Protein AF-A0A382LUZ1-F1 (afdb_monomer_lite)

Foldseek 3Di:
DDADPVFQKDKDFDADDDPDPVCVVSNPFTKMKIWGAPPVVRDIDIDMDTDDDDDD

Sequence (56 aa):
GRLDLTTGLIAAAPTFQTGDDRYKWLNRVQAVSAGQVNLETGVLIYNTYEVQVAAD

pLDDT: mean 95.68, std 3.7, range [75.88, 98.56]

Secondary structure (DSSP, 8-state):
-EE-TTT-EEEE--------GGGGGGGG--EEEEEEE-TTT--EEEEEEEPPPPP-

Radius of gyration: 14.13 Å; chains: 1; bounding box: 39×26×32 Å

Structure (mmCIF, N/CA/C/O backbone):
data_AF-A0A382LUZ1-F1
#
_entry.id   AF-A0A382LUZ1-F1
#
loop_
_atom_site.group_PDB
_atom_site.id
_atom_site.type_symbol
_atom_site.label_atom_id
_atom_site.label_alt_id
_atom_site.label_comp_id
_atom_site.label_asym_id
_atom_site.label_entity_id
_atom_site.label_seq_id
_atom_site.pdbx_PDB_ins_code
_atom_site.Cartn_x
_atom_site.Cartn_y
_atom_site.Cartn_z
_atom_site.occupancy
_atom_site.B_iso_or_equiv
_atom_site.auth_seq_id
_atom_site.auth_comp_id
_atom_site.auth_asym_id
_atom_site.auth_atom_id
_atom_site.pdbx_PDB_model_num
ATOM 1 N N . GLY A 1 1 ? -6.807 5.391 -6.797 1.00 88.12 1 GLY A N 1
ATOM 2 C CA . GLY A 1 1 ? -7.336 4.144 -6.211 1.00 88.12 1 GLY A CA 1
ATOM 3 C C . GLY A 1 1 ? -8.790 3.975 -6.597 1.00 88.12 1 GLY A C 1
ATOM 4 O O . GLY A 1 1 ? -9.357 4.887 -7.184 1.00 88.12 1 GLY A O 1
ATOM 5 N N . ARG A 1 2 ? -9.373 2.823 -6.288 1.00 94.25 2 ARG A N 1
ATOM 6 C CA . ARG A 1 2 ? -10.795 2.510 -6.403 1.00 94.25 2 ARG A CA 1
ATOM 7 C C . ARG A 1 2 ? -11.295 2.122 -5.015 1.00 94.25 2 ARG A C 1
ATOM 9 O O . ARG A 1 2 ? -10.615 1.375 -4.316 1.00 94.25 2 ARG A O 1
ATOM 16 N N . LEU A 1 3 ? -12.449 2.652 -4.644 1.00 92.62 3 LEU A N 1
ATOM 17 C CA . LEU A 1 3 ? -13.189 2.279 -3.447 1.00 92.62 3 LEU A CA 1
ATOM 18 C C . LEU A 1 3 ? -14.591 1.897 -3.903 1.00 92.62 3 LEU A C 1
ATOM 20 O O . LEU A 1 3 ? -15.246 2.678 -4.591 1.00 92.62 3 LEU A O 1
ATOM 24 N N . ASP A 1 4 ? -15.026 0.710 -3.520 1.00 95.06 4 ASP A N 1
ATOM 25 C CA . ASP A 1 4 ? -16.409 0.285 -3.641 1.00 95.06 4 ASP A CA 1
ATOM 26 C C . ASP A 1 4 ? -17.071 0.434 -2.270 1.00 95.06 4 ASP A C 1
ATOM 28 O O . ASP A 1 4 ? -16.728 -0.265 -1.323 1.00 95.06 4 ASP A O 1
ATOM 32 N N . LEU A 1 5 ? -18.008 1.375 -2.153 1.00 90.94 5 LEU A N 1
ATOM 33 C CA . LEU A 1 5 ? -18.729 1.647 -0.906 1.00 90.94 5 LEU A CA 1
ATOM 34 C C . LEU A 1 5 ? -19.859 0.649 -0.632 1.00 90.94 5 LEU A C 1
ATOM 36 O O . LEU A 1 5 ? -20.396 0.644 0.469 1.00 90.94 5 LEU A O 1
ATOM 40 N N . THR A 1 6 ? -20.234 -0.179 -1.608 1.00 94.38 6 THR A N 1
ATOM 41 C CA . THR A 1 6 ? -21.237 -1.231 -1.402 1.00 94.38 6 THR A CA 1
ATOM 42 C C . THR A 1 6 ? -20.610 -2.451 -0.749 1.00 94.38 6 THR A C 1
ATOM 44 O O . THR A 1 6 ? -21.175 -3.022 0.180 1.00 94.38 6 THR A O 1
ATOM 47 N N . THR A 1 7 ? -19.413 -2.819 -1.204 1.00 94.00 7 THR A N 1
ATOM 48 C CA . THR A 1 7 ? -18.686 -3.976 -0.687 1.00 94.00 7 THR A CA 1
ATOM 49 C C . THR A 1 7 ? -17.646 -3.599 0.354 1.00 94.00 7 THR A C 1
ATOM 51 O O . THR A 1 7 ? -17.232 -4.478 1.093 1.00 94.00 7 THR A O 1
ATOM 54 N N . GLY A 1 8 ? -17.222 -2.333 0.436 1.00 94.38 8 GLY A N 1
ATOM 55 C CA . GLY A 1 8 ? -16.115 -1.844 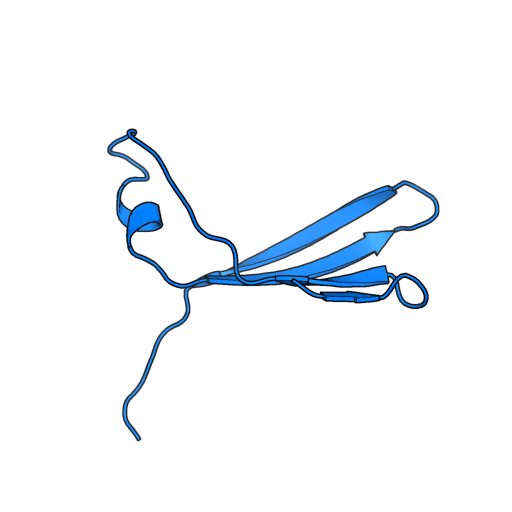1.269 1.00 94.38 8 GLY A CA 1
ATOM 56 C C . GLY A 1 8 ? -14.718 -2.170 0.714 1.00 94.38 8 GLY A C 1
ATOM 57 O O . GLY A 1 8 ? -13.718 -1.977 1.409 1.00 94.38 8 GLY A O 1
ATOM 58 N N . LEU A 1 9 ? -14.624 -2.675 -0.519 1.00 96.88 9 LEU A N 1
ATOM 59 C CA . LEU A 1 9 ? -13.357 -3.042 -1.145 1.00 96.88 9 LEU A CA 1
ATOM 60 C C . LEU A 1 9 ? -12.544 -1.800 -1.529 1.00 96.88 9 LEU A C 1
ATOM 62 O O . LEU A 1 9 ? -13.053 -0.879 -2.170 1.00 96.88 9 LEU A O 1
A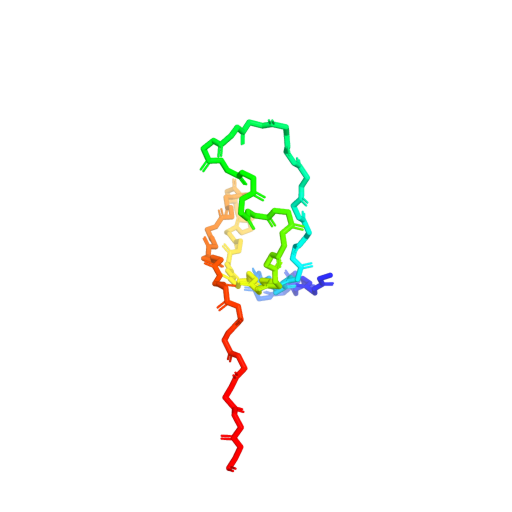TOM 66 N N . ILE A 1 10 ? -11.248 -1.812 -1.215 1.00 96.94 10 ILE A N 1
ATOM 67 C CA . ILE A 1 10 ? -10.295 -0.772 -1.613 1.00 96.94 10 ILE A CA 1
ATOM 68 C C . ILE A 1 10 ? -9.145 -1.380 -2.403 1.00 96.94 10 ILE A C 1
ATOM 70 O O . ILE A 1 10 ? -8.545 -2.372 -1.994 1.00 96.94 10 ILE A O 1
ATOM 74 N N . ALA A 1 11 ? -8.788 -0.718 -3.502 1.00 97.25 11 ALA A N 1
ATOM 75 C CA . ALA A 1 11 ? -7.564 -0.966 -4.252 1.00 97.25 11 ALA A CA 1
ATOM 76 C C . ALA A 1 11 ? -6.862 0.358 -4.588 1.00 97.25 11 ALA A C 1
ATOM 78 O O . ALA A 1 11 ? -7.480 1.298 -5.089 1.00 97.25 11 ALA A O 1
ATOM 79 N N . ALA A 1 12 ? -5.558 0.466 -4.362 1.00 97.31 12 ALA A N 1
ATOM 80 C CA . ALA A 1 12 ? -4.794 1.681 -4.637 1.00 97.31 12 ALA A CA 1
ATOM 81 C C . ALA A 1 12 ? -3.391 1.374 -5.169 1.00 97.31 12 ALA A C 1
ATOM 83 O O . ALA A 1 12 ? -2.880 0.277 -4.996 1.00 97.31 12 ALA A O 1
ATOM 84 N N . ALA A 1 13 ? -2.775 2.370 -5.802 1.00 97.69 13 ALA A N 1
ATOM 85 C CA . ALA A 1 13 ? -1.364 2.366 -6.170 1.00 97.69 13 ALA A CA 1
ATOM 86 C C . ALA A 1 13 ? -0.718 3.565 -5.458 1.00 97.69 13 ALA A C 1
ATOM 88 O O . ALA A 1 13 ? -0.787 4.679 -5.986 1.00 97.69 13 ALA A O 1
ATOM 89 N N . PRO A 1 14 ? -0.247 3.399 -4.209 1.00 96.25 14 PRO A N 1
ATOM 90 C CA . PRO A 1 14 ? 0.303 4.507 -3.444 1.00 96.25 14 PRO A CA 1
ATOM 91 C C . PRO A 1 14 ? 1.664 4.937 -3.997 1.00 96.25 14 PRO A C 1
ATOM 93 O O . PRO A 1 14 ? 2.419 4.131 -4.540 1.00 96.25 14 PRO A O 1
ATOM 96 N N . THR A 1 15 ? 1.985 6.211 -3.799 1.00 97.00 15 THR A N 1
ATOM 97 C CA . THR A 1 15 ? 3.327 6.766 -3.990 1.00 97.00 15 THR A CA 1
ATOM 98 C C . THR A 1 15 ? 3.913 7.122 -2.632 1.00 97.00 15 THR A C 1
ATOM 100 O O . THR 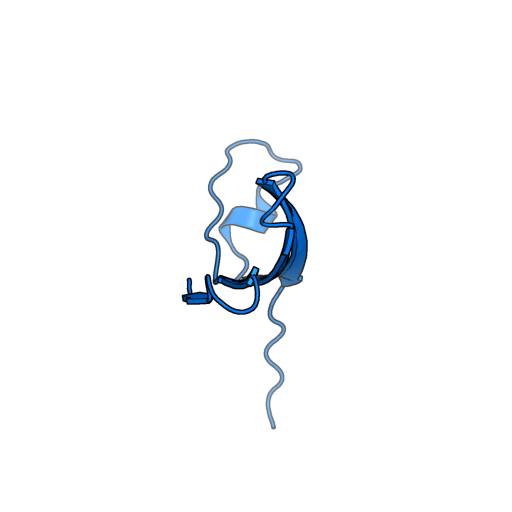A 1 15 ? 3.187 7.609 -1.763 1.00 97.00 15 THR A O 1
ATOM 103 N N . PHE A 1 16 ? 5.218 6.942 -2.458 1.00 97.56 16 PHE A N 1
ATOM 104 C CA . PHE A 1 16 ? 5.905 7.278 -1.213 1.00 97.56 16 PHE A CA 1
ATOM 105 C C . PHE A 1 16 ? 6.869 8.443 -1.415 1.00 97.56 16 PHE A C 1
ATOM 107 O O . PHE A 1 16 ? 7.505 8.569 -2.460 1.00 97.56 16 PHE A O 1
ATOM 114 N N . GLN A 1 17 ? 6.992 9.275 -0.383 1.00 98.12 17 GLN A N 1
ATOM 115 C CA . GLN A 1 17 ? 7.979 10.342 -0.315 1.00 98.12 17 GLN A CA 1
ATOM 116 C C . GLN A 1 17 ? 8.488 10.458 1.121 1.00 98.12 17 GLN A C 1
ATOM 118 O O . GLN A 1 17 ? 7.732 10.770 2.038 1.00 98.12 17 GLN A O 1
ATOM 123 N N . THR A 1 18 ? 9.777 10.208 1.325 1.00 97.88 18 THR A N 1
ATOM 124 C CA . THR A 1 18 ? 10.428 10.305 2.635 1.00 97.88 18 THR A CA 1
ATOM 125 C C . THR A 1 18 ? 11.884 10.747 2.519 1.00 97.88 18 THR A C 1
ATOM 127 O O . THR A 1 18 ? 12.571 10.433 1.546 1.00 97.88 18 THR A O 1
ATOM 130 N N . GLY A 1 19 ? 12.360 11.483 3.525 1.00 98.19 19 GLY A N 1
ATOM 131 C CA . GLY A 1 19 ? 13.766 11.871 3.666 1.00 98.19 19 GLY A CA 1
ATOM 132 C C . GLY A 1 19 ? 14.590 10.939 4.563 1.00 98.19 19 GLY A C 1
ATOM 133 O O . GLY A 1 19 ? 15.813 11.044 4.555 1.00 98.19 19 GLY A O 1
ATOM 134 N N . ASP A 1 20 ? 13.947 10.042 5.320 1.00 98.56 20 ASP A N 1
ATOM 135 C CA . ASP A 1 20 ? 14.604 9.161 6.298 1.00 98.56 20 ASP A CA 1
ATOM 136 C C . ASP A 1 20 ? 15.365 8.026 5.600 1.00 98.56 20 ASP A C 1
ATOM 138 O O . ASP A 1 20 ? 14.782 7.264 4.822 1.00 98.56 20 ASP A O 1
ATOM 142 N N . ASP A 1 21 ? 16.659 7.893 5.899 1.00 98.31 21 ASP A N 1
ATOM 143 C CA . ASP A 1 21 ? 17.553 6.917 5.267 1.00 98.31 21 ASP A CA 1
ATOM 144 C C . ASP A 1 21 ? 17.055 5.472 5.378 1.00 98.31 21 ASP A C 1
ATOM 146 O O . ASP A 1 21 ? 17.210 4.705 4.428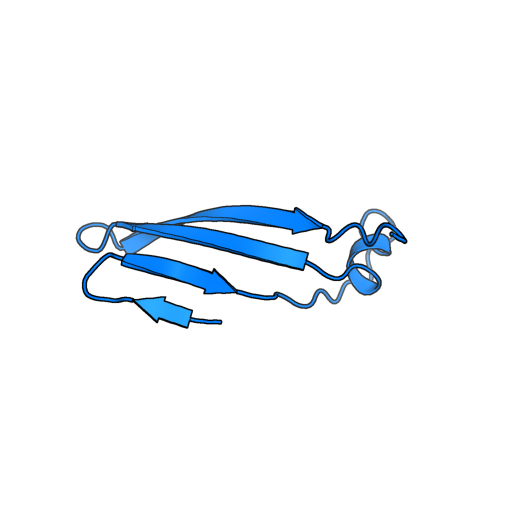 1.00 98.31 21 ASP A O 1
ATOM 150 N N . ARG A 1 22 ? 16.379 5.112 6.477 1.00 98.31 22 ARG A N 1
ATOM 151 C CA . ARG A 1 22 ? 15.832 3.758 6.688 1.00 98.31 22 ARG A CA 1
ATOM 152 C C . ARG A 1 22 ? 14.774 3.383 5.651 1.00 98.31 22 ARG A C 1
ATOM 154 O O . ARG A 1 22 ? 14.573 2.206 5.366 1.00 98.31 22 ARG A O 1
ATOM 161 N N . TYR A 1 23 ? 14.097 4.385 5.093 1.00 98.06 23 TYR A N 1
ATOM 162 C CA . TYR A 1 23 ? 12.929 4.216 4.232 1.00 98.06 23 TYR A CA 1
ATOM 163 C C . TYR A 1 23 ? 13.100 4.842 2.848 1.00 98.06 23 TYR A C 1
ATOM 165 O O . TYR A 1 23 ? 12.167 4.806 2.050 1.00 98.06 23 TYR A O 1
ATOM 173 N N . LYS A 1 24 ? 14.284 5.374 2.511 1.00 98.06 24 LYS A N 1
ATOM 174 C CA . LYS A 1 24 ? 14.564 5.965 1.189 1.00 98.06 24 LYS A CA 1
ATOM 175 C C . LYS A 1 24 ? 14.265 5.027 0.018 1.00 98.06 24 LYS A C 1
ATOM 177 O O . LYS A 1 24 ? 13.987 5.511 -1.077 1.00 98.06 24 LYS A O 1
ATOM 182 N N . TRP A 1 25 ? 14.306 3.712 0.238 1.00 97.19 25 TRP A N 1
ATOM 183 C CA . TRP A 1 25 ? 13.935 2.712 -0.762 1.00 97.19 25 TRP A CA 1
ATOM 184 C C . TRP A 1 25 ? 12.471 2.849 -1.215 1.00 97.19 25 TRP A C 1
ATOM 186 O O . TRP A 1 25 ? 12.199 2.695 -2.403 1.00 97.19 25 TRP A O 1
ATOM 196 N N . LEU A 1 26 ? 11.553 3.258 -0.326 1.00 97.56 26 LEU A N 1
ATOM 197 C CA . LEU A 1 26 ? 10.137 3.453 -0.656 1.00 97.56 26 LEU A CA 1
ATOM 198 C C . LEU A 1 26 ? 9.922 4.509 -1.748 1.00 97.56 26 LEU A C 1
ATOM 200 O O . LEU A 1 26 ? 9.002 4.384 -2.549 1.00 97.56 26 LEU A O 1
ATOM 204 N N . ASN A 1 27 ? 10.796 5.516 -1.845 1.00 97.81 27 ASN A N 1
ATOM 205 C CA . ASN A 1 27 ? 10.709 6.560 -2.876 1.00 97.81 27 ASN A CA 1
ATOM 206 C C . ASN A 1 27 ? 10.895 6.025 -4.308 1.00 97.81 27 ASN A C 1
ATOM 208 O O . ASN A 1 27 ? 10.776 6.791 -5.263 1.00 97.81 27 ASN A O 1
ATOM 212 N N . ARG A 1 28 ? 11.291 4.756 -4.465 1.00 96.50 28 ARG A N 1
ATOM 213 C CA . ARG A 1 28 ? 11.679 4.155 -5.746 1.00 96.50 28 ARG A CA 1
ATOM 214 C C . ARG A 1 28 ? 10.890 2.894 -6.096 1.00 96.50 28 ARG A C 1
ATOM 216 O O . ARG A 1 28 ? 11.158 2.316 -7.143 1.00 96.50 28 ARG A O 1
ATOM 223 N N . VAL A 1 29 ? 9.946 2.467 -5.255 1.00 96.44 29 VAL A N 1
ATOM 224 C CA . VAL A 1 29 ? 9.134 1.269 -5.513 1.00 96.44 29 VAL A CA 1
ATOM 225 C C . VAL A 1 29 ? 7.773 1.633 -6.092 1.00 96.44 29 VAL A C 1
ATOM 227 O O . VAL A 1 29 ? 7.126 2.583 -5.649 1.00 96.44 29 VAL A O 1
ATOM 230 N N . GLN A 1 30 ? 7.311 0.837 -7.055 1.00 97.44 30 GLN A N 1
ATOM 231 C CA . GLN A 1 30 ? 5.899 0.790 -7.412 1.00 97.44 30 GLN A CA 1
ATOM 232 C C . GLN A 1 30 ? 5.196 -0.158 -6.442 1.00 97.44 30 GLN A C 1
ATOM 234 O O . GLN A 1 30 ? 5.664 -1.273 -6.213 1.00 97.44 30 GLN A O 1
ATOM 239 N N . ALA A 1 31 ? 4.059 0.263 -5.896 1.00 97.69 31 ALA A N 1
ATOM 240 C CA . ALA A 1 31 ? 3.286 -0.556 -4.974 1.00 97.69 31 ALA A CA 1
ATOM 241 C C . ALA A 1 31 ? 1.814 -0.653 -5.374 1.00 97.69 31 ALA A C 1
ATOM 243 O O . ALA A 1 31 ? 1.285 0.199 -6.098 1.00 97.69 31 ALA A O 1
ATOM 244 N N . VAL A 1 32 ? 1.161 -1.693 -4.861 1.00 97.81 32 VAL A N 1
ATOM 245 C CA . VAL A 1 32 ? -0.291 -1.876 -4.889 1.00 97.81 32 VAL A CA 1
ATOM 246 C C . VAL A 1 32 ? -0.766 -2.144 -3.468 1.00 97.81 32 VAL A C 1
ATOM 248 O O . VAL A 1 32 ? -0.182 -2.956 -2.753 1.00 97.81 32 VAL A O 1
ATOM 251 N N . SER A 1 33 ? -1.841 -1.480 -3.065 1.00 97.94 33 SER A N 1
ATOM 252 C CA . SER A 1 33 ? -2.532 -1.738 -1.806 1.00 97.94 33 SER A CA 1
ATOM 253 C C . SER A 1 33 ? -3.911 -2.312 -2.080 1.00 97.94 33 SER A C 1
ATOM 255 O O . SER A 1 33 ? -4.622 -1.811 -2.953 1.00 97.94 33 SER A O 1
ATOM 257 N N . ALA A 1 34 ? -4.302 -3.327 -1.317 1.00 97.44 34 ALA A N 1
ATOM 258 C CA . ALA A 1 34 ? -5.632 -3.916 -1.369 1.00 97.44 34 ALA A CA 1
ATOM 259 C C . ALA A 1 3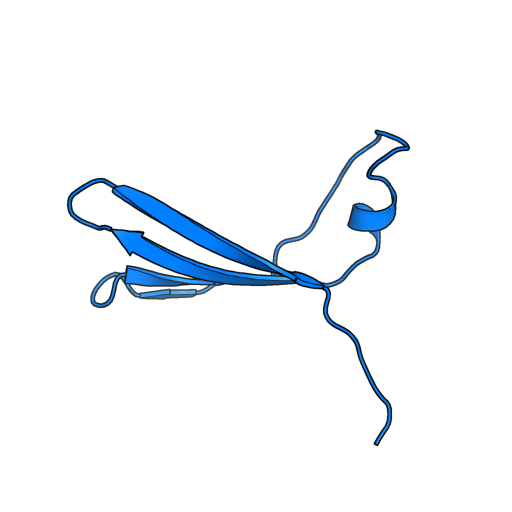4 ? -6.137 -4.188 0.048 1.00 97.44 34 ALA A C 1
ATOM 261 O O . ALA A 1 34 ? -5.374 -4.613 0.919 1.00 97.44 34 ALA A O 1
ATOM 262 N N . GLY A 1 35 ? -7.416 -3.921 0.287 1.00 97.19 35 GLY A N 1
ATOM 263 C CA . GLY A 1 35 ? -7.982 -4.037 1.620 1.00 97.19 35 GLY A CA 1
ATOM 264 C C . GLY A 1 35 ? -9.485 -3.859 1.668 1.00 97.19 35 GLY A C 1
ATOM 265 O O . GLY A 1 35 ? -10.156 -3.747 0.644 1.00 97.19 35 GLY A O 1
ATOM 266 N N . GLN A 1 36 ? -9.986 -3.826 2.893 1.00 97.81 36 GLN A N 1
ATOM 267 C CA . GLN A 1 36 ? -11.400 -3.840 3.210 1.00 97.81 36 GLN A CA 1
ATOM 268 C C . GLN A 1 36 ? -11.671 -2.815 4.312 1.00 97.81 36 GLN A C 1
ATOM 270 O O . GLN A 1 36 ? -11.031 -2.847 5.368 1.00 97.81 36 GLN A O 1
ATOM 275 N N . VAL A 1 37 ? -12.619 -1.909 4.075 1.00 96.19 37 VAL A N 1
ATOM 276 C CA . VAL A 1 37 ? -13.156 -1.043 5.127 1.00 96.19 37 VAL A CA 1
ATOM 277 C C . VAL A 1 37 ? -14.351 -1.726 5.785 1.00 96.19 37 VAL A C 1
ATOM 279 O O . VAL A 1 37 ? -15.247 -2.237 5.113 1.00 96.19 37 VAL A O 1
ATOM 282 N N . ASN A 1 38 ? -14.364 -1.741 7.114 1.00 95.75 38 ASN A N 1
ATOM 283 C CA . ASN A 1 38 ? -15.575 -1.988 7.877 1.00 95.75 38 ASN A CA 1
ATOM 284 C C . ASN A 1 38 ? -16.382 -0.682 7.893 1.00 95.75 38 ASN A C 1
ATOM 286 O O . ASN A 1 38 ? -15.962 0.297 8.504 1.00 95.75 38 ASN A O 1
ATOM 290 N N . LEU A 1 39 ? -17.518 -0.653 7.195 1.00 91.25 39 LEU A N 1
ATOM 291 C CA . LEU A 1 39 ? -18.328 0.560 7.033 1.00 91.25 39 LEU A CA 1
ATOM 292 C C . LEU A 1 39 ? -19.090 0.963 8.305 1.00 91.25 39 LEU A C 1
ATOM 294 O O . LEU A 1 39 ? -19.460 2.125 8.437 1.00 91.25 39 LEU A O 1
ATOM 298 N N . GLU A 1 40 ? -19.296 0.038 9.243 1.00 95.00 40 GLU A N 1
ATOM 299 C CA . GLU A 1 40 ? -19.944 0.325 10.527 1.00 95.00 40 GLU A CA 1
ATOM 300 C C . GLU A 1 40 ? -18.976 1.010 11.497 1.00 95.00 40 GLU A C 1
ATOM 302 O O . GLU A 1 40 ? -19.347 1.955 12.189 1.00 95.00 40 GLU A O 1
ATOM 307 N N . THR A 1 41 ? -17.721 0.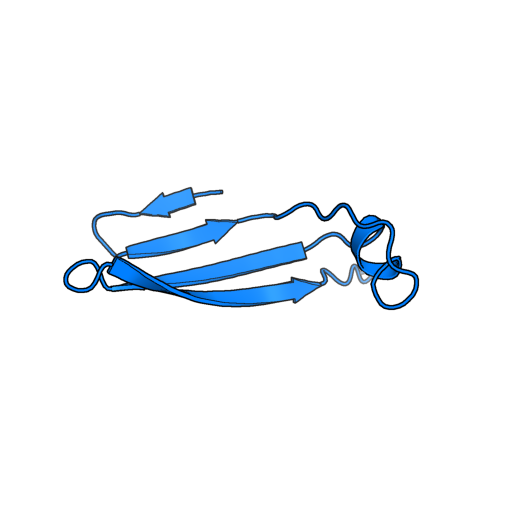550 11.543 1.00 96.38 41 THR A N 1
ATOM 308 C CA . THR A 1 41 ? -16.700 1.070 12.468 1.00 96.38 41 THR A CA 1
ATOM 309 C C . THR A 1 41 ? -15.783 2.118 11.840 1.00 96.38 41 THR A C 1
ATOM 311 O O . THR A 1 41 ? -15.063 2.812 12.555 1.00 96.38 41 THR A O 1
ATOM 314 N N . GLY A 1 42 ? -15.763 2.219 10.510 1.00 93.88 42 GLY A N 1
ATOM 315 C CA . GLY A 1 42 ? -14.849 3.070 9.746 1.00 93.88 42 GLY A CA 1
ATOM 316 C C . GLY A 1 42 ? -13.402 2.565 9.692 1.00 93.88 42 GLY A C 1
ATOM 317 O O . GLY A 1 42 ? -12.538 3.250 9.145 1.00 93.88 42 GLY A O 1
ATOM 318 N N . VAL A 1 43 ? -13.104 1.386 10.247 1.00 96.88 43 VAL A N 1
ATOM 319 C CA . VAL A 1 43 ? -11.740 0.838 10.281 1.00 96.88 43 VAL A CA 1
ATOM 320 C C . VAL A 1 43 ? -11.380 0.223 8.930 1.00 96.88 43 VAL A C 1
ATOM 322 O O . VAL A 1 43 ? -12.064 -0.677 8.446 1.00 96.88 43 VAL A O 1
ATOM 325 N N . LEU A 1 44 ? -10.268 0.673 8.344 1.00 95.31 44 LEU A N 1
ATOM 326 C CA . LEU A 1 44 ? -9.682 0.104 7.131 1.00 95.31 44 LEU A CA 1
ATOM 327 C C . LEU A 1 44 ? -8.504 -0.810 7.482 1.00 95.31 44 LEU A C 1
ATOM 329 O O . LEU A 1 44 ? -7.515 -0.358 8.057 1.00 95.31 44 LEU A O 1
ATOM 333 N N . ILE A 1 45 ? -8.583 -2.071 7.058 1.00 97.38 45 ILE A N 1
ATOM 334 C CA . ILE A 1 45 ? -7.453 -3.003 7.070 1.00 97.38 45 ILE A CA 1
ATOM 335 C C . ILE A 1 45 ? -7.016 -3.235 5.626 1.00 97.38 45 ILE A C 1
ATOM 337 O O . ILE A 1 45 ? -7.826 -3.603 4.776 1.00 97.38 45 ILE A O 1
ATOM 341 N N . TYR A 1 46 ? -5.734 -3.017 5.341 1.00 97.44 46 TYR A N 1
ATOM 342 C CA . TYR A 1 46 ? -5.167 -3.213 4.013 1.00 97.44 46 TYR A CA 1
ATOM 343 C C . TYR A 1 46 ? -3.744 -3.743 4.092 1.00 97.44 46 TYR A C 1
ATOM 345 O O . TYR A 1 46 ? -3.012 -3.476 5.044 1.00 97.44 46 TYR A O 1
ATOM 353 N N . ASN A 1 47 ? -3.360 -4.456 3.042 1.00 98.25 47 ASN A N 1
ATOM 354 C CA . ASN A 1 47 ? -1.987 -4.854 2.799 1.00 98.25 47 ASN A CA 1
ATOM 355 C C . ASN A 1 47 ? -1.433 -4.037 1.636 1.00 98.25 47 ASN A C 1
ATOM 357 O O . ASN A 1 47 ? -2.166 -3.691 0.707 1.00 98.25 47 ASN A O 1
ATOM 361 N N . THR A 1 48 ? -0.135 -3.758 1.683 1.00 97.81 48 THR A N 1
ATOM 362 C CA . THR A 1 48 ? 0.598 -3.087 0.610 1.00 97.81 48 THR A CA 1
ATOM 363 C C . THR A 1 48 ? 1.726 -3.989 0.152 1.00 97.81 48 THR A C 1
ATOM 365 O O . THR A 1 48 ? 2.469 -4.521 0.974 1.00 97.81 48 THR A O 1
ATOM 368 N N . TYR A 1 49 ? 1.848 -4.137 -1.158 1.00 97.38 49 TYR A N 1
ATOM 369 C CA . TYR A 1 49 ? 2.804 -5.015 -1.809 1.00 97.38 49 TYR A CA 1
ATOM 370 C C . TYR A 1 49 ? 3.669 -4.201 -2.764 1.00 97.38 49 TYR A C 1
ATOM 372 O O . TYR A 1 49 ? 3.155 -3.349 -3.493 1.00 97.38 49 TYR A O 1
ATOM 380 N N . GLU A 1 50 ? 4.969 -4.476 -2.775 1.00 97.44 50 GLU A N 1
ATOM 381 C CA . GLU A 1 50 ? 5.863 -4.024 -3.838 1.00 97.44 50 GLU A CA 1
ATOM 382 C C . GLU A 1 50 ? 5.587 -4.828 -5.114 1.00 97.44 50 GLU A C 1
ATOM 384 O O . GLU A 1 50 ? 5.416 -6.047 -5.072 1.00 97.44 50 GLU A O 1
ATOM 389 N N . VAL A 1 51 ? 5.543 -4.145 -6.255 1.00 96.81 51 VAL A N 1
ATOM 390 C CA . VAL A 1 51 ? 5.398 -4.787 -7.562 1.00 96.81 51 VAL A CA 1
ATOM 391 C C . VAL A 1 51 ? 6.759 -5.293 -8.027 1.00 96.81 51 VAL A C 1
ATOM 393 O O . VAL A 1 51 ? 7.678 -4.504 -8.227 1.00 96.81 51 VAL A O 1
ATOM 396 N N . GLN A 1 52 ? 6.858 -6.600 -8.264 1.00 95.00 52 GLN A N 1
ATOM 397 C CA . GLN A 1 52 ? 8.008 -7.226 -8.914 1.00 95.00 52 GLN A CA 1
ATOM 398 C C . GLN A 1 52 ? 7.654 -7.527 -10.372 1.00 95.00 52 GLN A C 1
ATOM 400 O O . GLN A 1 52 ? 6.697 -8.252 -10.641 1.00 95.00 52 GLN A O 1
ATOM 405 N N . VAL A 1 53 ? 8.407 -6.954 -11.312 1.00 89.81 53 VAL A N 1
ATOM 406 C CA . VAL A 1 53 ? 8.236 -7.215 -12.747 1.00 89.81 53 VAL A CA 1
ATOM 407 C C . VAL A 1 53 ? 9.198 -8.328 -13.145 1.00 89.81 53 VAL A C 1
ATOM 409 O O . VAL A 1 53 ? 10.412 -8.151 -13.066 1.00 89.81 53 VAL A O 1
ATOM 412 N N . ALA A 1 54 ? 8.658 -9.466 -13.571 1.00 91.94 54 ALA A N 1
ATOM 413 C CA . ALA A 1 54 ? 9.428 -10.521 -14.218 1.00 91.94 54 ALA A CA 1
ATOM 414 C C . ALA A 1 54 ? 9.271 -10.395 -15.739 1.00 91.94 54 ALA A C 1
ATOM 416 O O . ALA A 1 54 ? 8.204 -10.010 -16.215 1.00 91.94 54 ALA A O 1
ATOM 417 N N . ALA A 1 55 ? 10.339 -10.679 -16.486 1.00 87.19 55 ALA A N 1
ATOM 418 C CA . ALA A 1 55 ? 10.232 -10.887 -17.926 1.00 87.19 55 ALA A CA 1
ATOM 419 C C . ALA A 1 55 ? 9.593 -12.259 -18.193 1.00 87.19 55 ALA A C 1
ATOM 421 O O . ALA A 1 55 ? 9.832 -13.192 -17.421 1.00 87.19 55 ALA A O 1
ATOM 422 N N . ASP A 1 56 ? 8.804 -12.344 -19.263 1.00 75.88 56 ASP A N 1
ATOM 423 C CA . ASP A 1 56 ? 8.217 -13.595 -19.759 1.00 75.88 56 ASP A CA 1
ATOM 424 C C . ASP A 1 56 ? 9.276 -14.534 -20.364 1.00 75.88 56 ASP A C 1
ATOM 426 O O . ASP A 1 56 ? 10.233 -14.028 -21.005 1.00 75.88 56 ASP A O 1
#

Organism: NCBI:txid408172